Protein AF-A0A2U0SDU8-F1 (afdb_monomer_lite)

pLDDT: mean 77.81, std 21.5, range [39.62, 97.88]

Secondary structure (DSSP, 8-state):
--------S------------HHHHHHHHHHHHHHHHHT-SSHHHHHHHHHHHHHHHHHHHT---

Sequence (65 aa):
MAANQSQSKREWSMTTRQKAPLSSHFRERAEQERDRASRAPNERHKRLHLELAAIFERRAAGDPM

Organism: NCBI:txid2175090

Foldseek 3Di:
DDDDDDPDDDPPPPPDPPPPPLLVVLQVQLVVLCVCLVVPPDPVSVVVSNVSSVVSNCVSVVHDD

Structure (mmCIF, N/CA/C/O backbone):
data_AF-A0A2U0SDU8-F1
#
_entry.id   AF-A0A2U0SDU8-F1
#
loop_
_atom_site.group_PDB
_atom_site.id
_atom_site.type_symbol
_atom_site.label_atom_id
_atom_site.label_alt_id
_atom_site.label_comp_id
_atom_site.label_asym_id
_atom_site.label_entity_id
_atom_site.label_seq_id
_atom_site.pdbx_PDB_ins_code
_atom_site.Cartn_x
_atom_site.Cartn_y
_atom_site.Cartn_z
_atom_site.occupancy
_atom_site.B_iso_or_equiv
_atom_site.auth_seq_id
_atom_site.auth_comp_id
_atom_site.auth_asym_id
_atom_site.auth_atom_id
_atom_site.pdbx_PDB_model_num
ATOM 1 N N . MET A 1 1 ? 17.896 42.929 -15.475 1.00 39.62 1 MET A N 1
ATOM 2 C CA . MET A 1 1 ? 18.159 41.507 -15.795 1.00 39.62 1 MET A CA 1
ATOM 3 C C . MET A 1 1 ? 18.078 40.709 -14.501 1.00 39.62 1 MET A C 1
ATOM 5 O O . MET A 1 1 ? 18.356 41.268 -13.451 1.00 39.62 1 MET A O 1
ATOM 9 N N . ALA A 1 2 ? 17.527 39.501 -14.583 1.00 39.72 2 ALA A N 1
ATOM 10 C CA . ALA A 1 2 ? 16.600 38.912 -13.617 1.00 39.72 2 ALA A CA 1
ATOM 11 C C . ALA A 1 2 ? 17.188 38.469 -12.264 1.00 39.72 2 ALA A C 1
ATOM 13 O O . ALA A 1 2 ? 18.224 37.814 -12.203 1.00 39.72 2 ALA A O 1
ATOM 14 N N . ALA A 1 3 ? 16.432 38.758 -11.203 1.00 44.28 3 ALA A N 1
ATOM 15 C CA . ALA A 1 3 ? 16.551 38.159 -9.884 1.00 44.28 3 ALA A CA 1
ATOM 16 C C . ALA A 1 3 ? 15.491 37.057 -9.713 1.00 44.28 3 ALA A C 1
ATOM 18 O O . ALA A 1 3 ? 14.364 37.195 -10.185 1.00 44.28 3 ALA A O 1
ATOM 19 N N . ASN A 1 4 ? 15.867 36.030 -8.951 1.00 50.41 4 ASN A N 1
ATOM 20 C CA . ASN A 1 4 ? 14.986 35.220 -8.114 1.00 50.41 4 ASN A CA 1
ATOM 21 C C . ASN A 1 4 ? 13.928 34.352 -8.819 1.00 50.41 4 ASN A C 1
ATOM 23 O O . ASN A 1 4 ? 12.774 34.751 -8.948 1.00 50.41 4 ASN A O 1
ATOM 27 N N . GLN A 1 5 ? 14.285 33.113 -9.170 1.00 49.62 5 GLN A N 1
ATOM 28 C CA . GLN A 1 5 ? 13.292 32.059 -9.385 1.00 49.62 5 GLN A CA 1
ATOM 29 C C . GLN A 1 5 ? 13.781 30.717 -8.838 1.00 49.62 5 GLN A C 1
ATOM 31 O O . GLN A 1 5 ? 14.894 30.284 -9.130 1.00 49.62 5 GLN A O 1
ATOM 36 N N . SER A 1 6 ? 12.866 30.043 -8.135 1.00 49.81 6 SER A N 1
ATOM 37 C CA . SER A 1 6 ? 12.886 28.632 -7.705 1.00 49.81 6 SER A CA 1
ATOM 38 C C . SER A 1 6 ? 13.138 28.352 -6.218 1.00 49.81 6 SER A C 1
ATOM 40 O O . SER A 1 6 ? 13.714 27.331 -5.863 1.00 49.81 6 SER A O 1
ATOM 42 N N . GLN A 1 7 ? 12.584 29.176 -5.326 1.00 46.00 7 GLN A N 1
ATOM 43 C CA . GLN A 1 7 ? 12.020 28.651 -4.077 1.00 46.00 7 GLN A CA 1
ATOM 44 C C . GLN A 1 7 ? 10.532 28.389 -4.307 1.00 46.00 7 GLN A C 1
ATOM 46 O O . GLN A 1 7 ? 9.685 29.249 -4.092 1.00 46.00 7 GLN A O 1
ATOM 51 N N . SER A 1 8 ? 10.196 27.215 -4.832 1.00 50.00 8 SER A N 1
ATOM 52 C CA . SER A 1 8 ? 8.802 26.798 -4.918 1.00 50.00 8 SER A CA 1
ATOM 53 C C . SER A 1 8 ? 8.704 25.291 -4.741 1.00 50.00 8 SER A C 1
ATOM 55 O O . SER A 1 8 ? 9.343 24.524 -5.457 1.00 50.00 8 SER A O 1
ATOM 57 N N . LYS A 1 9 ? 7.823 24.905 -3.815 1.00 46.66 9 LYS A N 1
ATOM 58 C CA . LYS A 1 9 ? 7.245 23.566 -3.646 1.00 46.66 9 LYS A CA 1
ATOM 59 C C . LYS A 1 9 ? 8.141 22.536 -2.973 1.00 46.66 9 LYS A C 1
ATOM 61 O O . LYS A 1 9 ? 8.606 21.584 -3.591 1.00 46.66 9 LYS A O 1
ATOM 66 N N . ARG A 1 10 ? 8.266 22.664 -1.655 1.00 48.88 10 ARG A N 1
ATOM 67 C CA . ARG A 1 10 ? 8.273 21.505 -0.748 1.00 48.88 10 ARG A CA 1
ATOM 68 C C . ARG A 1 10 ? 7.880 21.934 0.666 1.00 48.88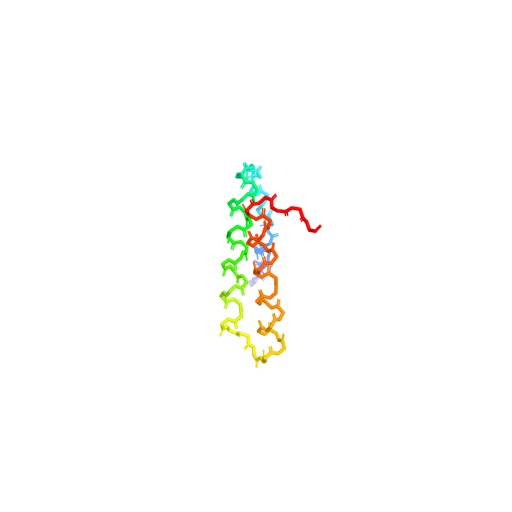 10 ARG A C 1
ATOM 70 O O . ARG A 1 10 ? 8.430 21.457 1.647 1.00 48.88 10 ARG A O 1
ATOM 77 N N . GLU A 1 11 ? 6.890 22.823 0.761 1.00 44.12 11 GLU A N 1
ATOM 78 C CA . GLU A 1 11 ? 6.079 22.908 1.969 1.00 44.12 11 GLU A CA 1
ATOM 79 C C . GLU A 1 11 ? 5.374 21.562 2.087 1.00 44.12 11 GLU A C 1
ATOM 81 O O . GLU A 1 11 ? 4.413 21.263 1.376 1.00 44.12 11 GLU A O 1
ATOM 86 N N . TRP A 1 12 ? 5.955 20.692 2.909 1.00 46.25 12 TRP A N 1
ATOM 87 C CA . TRP A 1 12 ? 5.281 19.528 3.437 1.00 46.25 12 TRP A CA 1
ATOM 88 C C . TRP A 1 12 ? 4.038 20.069 4.110 1.00 46.25 12 TRP A C 1
ATOM 90 O O . TRP A 1 12 ? 4.106 20.606 5.213 1.00 46.25 12 TRP A O 1
ATOM 100 N N . SER A 1 13 ? 2.925 20.006 3.381 1.00 44.50 13 SER A N 1
ATOM 101 C CA . SER A 1 13 ? 1.606 20.232 3.926 1.00 44.50 13 SER A CA 1
ATOM 102 C C . SER A 1 13 ? 1.516 19.339 5.151 1.00 44.50 13 SER A C 1
ATOM 104 O O . SER A 1 13 ? 1.349 18.124 5.046 1.00 44.50 13 SER A O 1
ATOM 106 N N . MET A 1 14 ? 1.684 19.945 6.325 1.00 42.44 14 MET A N 1
ATOM 107 C CA . MET A 1 14 ? 1.216 19.401 7.583 1.00 42.44 14 MET A CA 1
ATOM 108 C C . MET A 1 14 ? -0.305 19.476 7.511 1.00 42.44 14 MET A C 1
ATOM 110 O O . MET A 1 14 ? -0.944 20.277 8.187 1.00 42.44 14 MET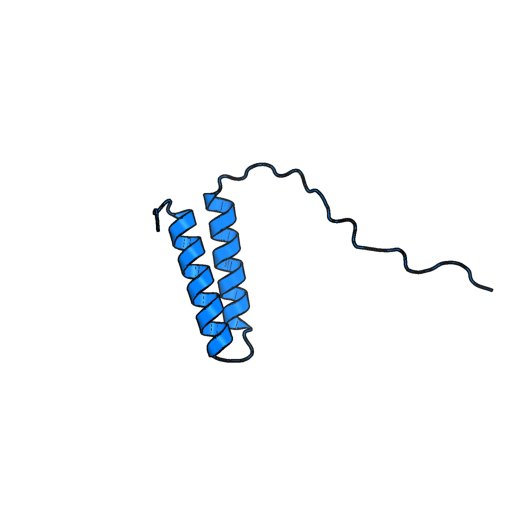 A O 1
ATOM 114 N N . THR A 1 15 ? -0.878 18.680 6.605 1.00 51.66 15 THR A N 1
ATOM 115 C CA . THR A 1 15 ? -2.298 18.407 6.561 1.00 51.66 15 THR A CA 1
ATOM 116 C C . THR A 1 15 ? -2.590 17.807 7.913 1.00 51.66 15 THR A C 1
ATOM 118 O O . THR A 1 15 ? -2.114 16.719 8.244 1.00 51.66 15 THR A O 1
ATOM 121 N N . THR A 1 16 ? -3.275 18.612 8.717 1.00 53.25 16 THR A N 1
ATOM 122 C CA . THR A 1 16 ? -4.061 18.221 9.873 1.00 53.25 16 THR A CA 1
ATOM 123 C C . THR A 1 16 ? -4.361 16.735 9.792 1.00 53.25 16 THR A C 1
ATOM 125 O O . THR A 1 16 ? -5.187 16.286 8.999 1.00 53.25 16 THR A O 1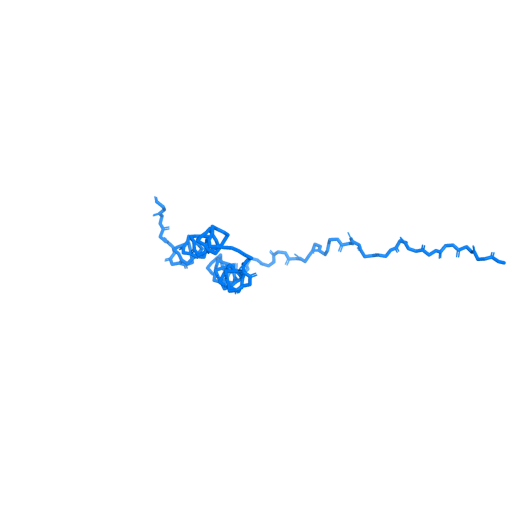
ATOM 128 N N . ARG A 1 17 ? -3.605 15.960 10.579 1.00 52.72 17 ARG A N 1
ATOM 129 C CA . ARG A 1 17 ? -3.753 14.516 10.740 1.00 52.72 17 ARG A CA 1
ATOM 130 C C . ARG A 1 17 ? -5.067 14.289 11.477 1.00 52.72 17 ARG A C 1
ATOM 132 O O . ARG A 1 17 ? -5.078 13.901 12.642 1.00 52.72 17 ARG A O 1
ATOM 139 N N . GLN A 1 18 ? -6.180 14.598 10.814 1.00 51.78 18 GLN A N 1
ATOM 140 C CA . GLN A 1 18 ? -7.469 14.050 11.159 1.00 51.78 18 GLN A CA 1
ATOM 141 C C . GLN A 1 18 ? -7.228 12.552 11.159 1.00 51.78 18 GLN A C 1
ATOM 143 O O . GLN A 1 18 ? -6.832 11.977 10.144 1.00 51.78 18 GLN A O 1
ATOM 148 N N . LYS A 1 19 ? -7.308 11.949 12.346 1.00 51.72 19 LYS A N 1
ATOM 149 C CA . LYS A 1 19 ? -7.245 10.505 12.513 1.00 51.72 19 LYS A CA 1
ATOM 150 C C . LYS A 1 19 ? -8.479 9.940 11.813 1.00 51.72 19 LYS A C 1
ATOM 152 O O . LYS A 1 19 ? -9.452 9.591 12.471 1.00 51.72 19 LYS A O 1
ATOM 157 N N . ALA A 1 20 ? -8.450 9.866 10.482 1.00 56.94 20 ALA A N 1
ATOM 158 C CA . ALA A 1 20 ? -9.255 8.899 9.771 1.00 56.94 20 ALA A CA 1
ATOM 159 C C . ALA A 1 20 ? -9.014 7.563 10.488 1.00 56.94 20 ALA A C 1
ATOM 161 O O . ALA A 1 20 ? -7.867 7.296 10.886 1.00 56.94 20 ALA A O 1
ATOM 162 N N . PRO A 1 21 ? -10.067 6.772 10.752 1.00 70.81 21 PRO A N 1
ATOM 163 C CA . PRO A 1 21 ? -9.905 5.499 11.435 1.00 70.81 21 PRO A CA 1
ATOM 164 C C . PRO A 1 21 ? -8.768 4.740 10.749 1.00 70.81 21 PRO A C 1
ATOM 166 O O . PRO A 1 21 ? -8.705 4.709 9.520 1.00 70.81 21 PRO A O 1
ATOM 169 N N . LEU A 1 22 ? -7.814 4.219 11.532 1.00 77.12 22 LEU A N 1
ATOM 170 C CA . LEU A 1 22 ? -6.558 3.656 11.014 1.00 77.12 22 LEU A CA 1
ATOM 171 C C . LEU A 1 22 ? -6.804 2.610 9.908 1.00 77.12 22 LEU A C 1
ATOM 173 O O . LEU A 1 22 ? -5.973 2.453 9.019 1.00 77.12 22 LEU A O 1
ATOM 177 N N . SER A 1 23 ? -7.978 1.972 9.906 1.00 83.00 23 SER A N 1
ATOM 178 C CA . SER A 1 23 ? -8.466 1.100 8.837 1.00 83.00 23 SER A CA 1
ATOM 179 C C . SER A 1 23 ? -8.569 1.773 7.461 1.00 83.00 23 SER A C 1
ATOM 181 O O . SER A 1 23 ? -8.133 1.178 6.480 1.00 83.00 23 SER A O 1
ATOM 183 N N . SER A 1 24 ? -9.083 3.005 7.365 1.00 87.06 24 SER A N 1
ATOM 184 C CA . SER A 1 24 ? -9.156 3.769 6.106 1.00 87.06 24 SER A CA 1
ATOM 185 C C . SER A 1 24 ? -7.761 4.059 5.566 1.00 87.06 24 SER A C 1
ATOM 187 O O . SER A 1 24 ? -7.480 3.808 4.398 1.00 87.06 24 SER A O 1
ATOM 189 N N . HIS A 1 25 ? -6.853 4.489 6.448 1.00 88.38 25 HIS A N 1
ATOM 190 C CA . HIS A 1 25 ? -5.457 4.719 6.088 1.00 88.38 25 HIS A CA 1
ATOM 191 C C . HIS A 1 25 ? -4.805 3.449 5.530 1.00 88.38 25 HIS A C 1
ATOM 193 O O . HIS A 1 25 ? -4.144 3.487 4.496 1.00 88.38 25 HIS A O 1
ATOM 199 N N . PHE A 1 26 ? -4.999 2.306 6.190 1.00 91.62 26 PHE A N 1
ATOM 200 C CA . PHE A 1 26 ? -4.428 1.050 5.720 1.00 91.62 26 PHE A CA 1
ATOM 201 C C . PHE A 1 26 ? -5.058 0.557 4.408 1.00 91.62 26 PHE A C 1
ATOM 203 O O . PHE A 1 26 ? -4.322 0.062 3.558 1.00 91.62 26 PHE A O 1
ATOM 210 N N . ARG A 1 27 ? -6.363 0.761 4.176 1.00 91.88 27 ARG A N 1
ATOM 211 C CA . ARG A 1 27 ? -6.995 0.458 2.874 1.00 91.88 27 ARG A CA 1
ATOM 212 C C . ARG A 1 27 ? -6.398 1.283 1.739 1.00 91.88 27 ARG A C 1
ATOM 214 O O . ARG A 1 27 ? -5.948 0.710 0.753 1.00 91.88 27 ARG A O 1
ATOM 221 N N . GLU A 1 28 ? -6.294 2.598 1.917 1.00 94.19 28 GLU A N 1
ATOM 222 C CA . GLU A 1 28 ? -5.678 3.485 0.920 1.00 94.19 28 GLU A CA 1
ATOM 223 C C . GLU A 1 28 ? -4.230 3.077 0.620 1.00 94.19 28 GLU A C 1
ATOM 225 O O . GLU A 1 28 ? -3.787 3.082 -0.528 1.00 94.19 28 GLU A O 1
ATOM 230 N N . ARG A 1 29 ? -3.471 2.684 1.651 1.00 94.75 29 ARG A N 1
ATOM 231 C CA . ARG A 1 29 ? -2.095 2.203 1.475 1.00 94.75 29 ARG A CA 1
ATOM 232 C C . ARG A 1 29 ? -2.044 0.869 0.734 1.00 94.75 29 ARG A C 1
ATOM 234 O O . ARG A 1 29 ? -1.184 0.718 -0.128 1.00 94.75 29 ARG A O 1
ATOM 241 N N . ALA A 1 30 ? -2.954 -0.064 1.010 1.00 95.62 30 ALA A N 1
ATOM 242 C CA . ALA A 1 30 ? -3.039 -1.322 0.271 1.00 95.62 30 ALA A CA 1
ATOM 243 C C . ALA A 1 30 ? -3.320 -1.096 -1.223 1.00 95.62 30 ALA A C 1
ATOM 245 O O . ALA A 1 30 ? -2.667 -1.699 -2.075 1.00 95.62 30 ALA A O 1
ATOM 246 N N . GLU A 1 31 ? -4.238 -0.187 -1.549 1.00 96.62 31 GLU A N 1
ATOM 247 C CA . GLU A 1 31 ? -4.558 0.182 -2.931 1.00 96.62 31 GLU A CA 1
ATOM 248 C C . GLU A 1 31 ? -3.372 0.844 -3.642 1.00 96.62 31 GLU A C 1
ATOM 250 O O . GLU A 1 31 ? -3.041 0.473 -4.769 1.00 96.62 31 GLU A O 1
ATOM 255 N N . GLN A 1 32 ? -2.672 1.763 -2.970 1.00 97.06 32 GLN A N 1
ATOM 256 C CA . GLN A 1 32 ? -1.461 2.388 -3.513 1.00 97.06 32 GLN A CA 1
ATOM 257 C C . GLN A 1 32 ? -0.368 1.359 -3.813 1.00 97.06 32 GLN A C 1
ATOM 259 O O . GLN A 1 32 ? 0.294 1.447 -4.846 1.00 97.06 32 GLN A O 1
ATOM 264 N N . GLU A 1 33 ? -0.160 0.382 -2.930 1.00 97.69 33 GLU A N 1
ATOM 265 C CA . GLU A 1 33 ? 0.823 -0.676 -3.168 1.00 97.69 33 GLU A CA 1
ATOM 266 C C . GLU A 1 33 ? 0.385 -1.617 -4.307 1.00 97.69 33 GLU A C 1
ATOM 268 O O . GLU A 1 33 ? 1.226 -2.042 -5.096 1.00 97.69 33 GLU A O 1
ATOM 273 N N . ARG A 1 34 ? -0.919 -1.860 -4.506 1.00 96.56 34 ARG A N 1
ATOM 274 C CA . ARG A 1 34 ? -1.425 -2.579 -5.694 1.00 96.56 34 ARG A CA 1
ATOM 275 C C . ARG A 1 34 ? -1.173 -1.822 -6.998 1.00 96.56 34 ARG A C 1
ATOM 277 O O . ARG A 1 34 ? -0.702 -2.428 -7.962 1.00 96.56 34 ARG A O 1
ATOM 284 N N . ASP A 1 35 ? -1.428 -0.513 -7.033 1.00 97.31 35 ASP A N 1
ATOM 285 C CA . ASP A 1 35 ? -1.112 0.317 -8.207 1.00 97.31 35 ASP A CA 1
ATOM 286 C C . ASP A 1 35 ? 0.400 0.302 -8.491 1.00 97.31 35 ASP A C 1
ATOM 288 O O . ASP A 1 35 ? 0.813 0.052 -9.626 1.00 97.31 35 ASP A O 1
ATOM 292 N N . ARG A 1 36 ? 1.242 0.421 -7.455 1.00 95.88 36 ARG A N 1
ATOM 293 C CA . ARG A 1 36 ? 2.706 0.289 -7.584 1.00 95.88 36 ARG A CA 1
ATOM 294 C C . ARG A 1 36 ? 3.129 -1.081 -8.109 1.00 95.88 36 ARG A C 1
ATOM 296 O O . ARG A 1 36 ? 3.997 -1.145 -8.975 1.00 95.88 36 ARG A O 1
ATOM 303 N N . ALA A 1 37 ? 2.502 -2.165 -7.647 1.00 97.25 37 ALA A N 1
ATOM 304 C CA . ALA A 1 37 ? 2.769 -3.514 -8.143 1.00 97.25 37 ALA A CA 1
ATOM 305 C C . ALA A 1 37 ? 2.438 -3.657 -9.637 1.00 97.25 37 ALA A C 1
ATOM 307 O O . ALA A 1 37 ? 3.162 -4.343 -10.360 1.00 97.25 37 ALA A O 1
ATOM 308 N N . SER A 1 38 ? 1.374 -2.997 -10.111 1.00 96.88 38 SER A N 1
ATOM 309 C CA . SER A 1 38 ? 0.976 -3.017 -11.526 1.00 96.88 38 SER A CA 1
ATOM 310 C C . SER A 1 38 ? 1.969 -2.290 -12.442 1.00 96.88 38 SER A C 1
ATOM 312 O O . SER A 1 38 ? 2.146 -2.684 -13.592 1.00 96.88 38 SER A O 1
ATOM 314 N N . ARG A 1 39 ? 2.662 -1.274 -11.912 1.00 96.50 39 ARG A N 1
ATOM 315 C CA . ARG A 1 39 ? 3.662 -0.457 -12.624 1.00 96.50 39 ARG A CA 1
ATOM 316 C C . ARG A 1 39 ? 5.103 -0.886 -12.338 1.00 96.50 39 ARG A C 1
ATOM 318 O O . ARG A 1 39 ? 6.041 -0.216 -12.769 1.00 96.50 39 ARG A O 1
ATOM 325 N N . ALA A 1 40 ? 5.294 -1.957 -11.569 1.00 95.94 40 ALA A N 1
ATOM 326 C CA . ALA A 1 40 ? 6.609 -2.381 -11.117 1.00 95.94 40 ALA A CA 1
ATOM 327 C C . ALA A 1 40 ? 7.484 -2.825 -12.308 1.00 95.94 40 ALA A C 1
ATOM 329 O O . ALA A 1 40 ? 7.034 -3.616 -13.137 1.00 95.94 40 ALA A O 1
ATOM 330 N N . PRO A 1 41 ? 8.755 -2.385 -12.379 1.00 91.19 41 PRO A N 1
ATOM 331 C CA . PRO A 1 41 ? 9.618 -2.638 -13.536 1.00 91.19 41 PRO A CA 1
ATOM 332 C C . PRO A 1 41 ? 10.127 -4.083 -13.612 1.00 91.19 41 PRO A C 1
ATOM 334 O O . PRO A 1 41 ? 10.675 -4.495 -14.629 1.00 91.19 41 PRO A O 1
ATOM 337 N N . ASN A 1 42 ? 10.006 -4.852 -12.528 1.00 95.50 42 ASN A N 1
ATOM 338 C CA . ASN A 1 42 ? 10.377 -6.260 -12.501 1.00 95.50 42 ASN A CA 1
ATOM 339 C C . ASN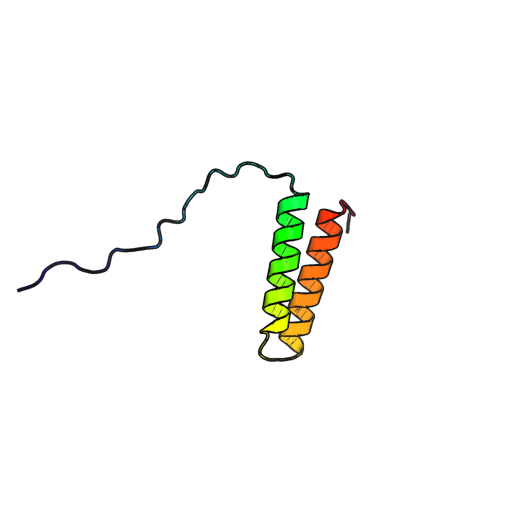 A 1 42 ? 9.564 -7.040 -11.465 1.00 95.50 42 ASN A C 1
ATOM 341 O O . ASN A 1 42 ? 8.917 -6.477 -10.577 1.00 95.50 42 ASN A O 1
ATOM 345 N N . 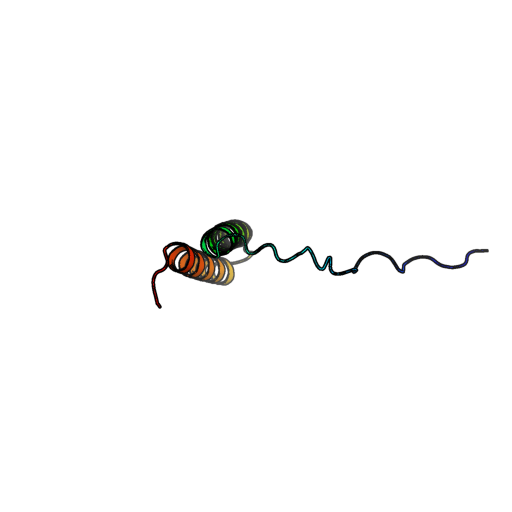GLU A 1 43 ? 9.640 -8.365 -11.574 1.00 95.44 43 GLU A N 1
ATOM 346 C CA . GLU A 1 43 ? 8.840 -9.279 -10.764 1.00 95.44 43 GLU A CA 1
ATOM 347 C C . GLU A 1 43 ? 9.177 -9.207 -9.268 1.00 95.44 43 GLU A C 1
ATOM 349 O O . GLU A 1 43 ? 8.286 -9.324 -8.430 1.00 95.44 43 GLU A O 1
ATOM 354 N N . ARG A 1 44 ? 10.437 -8.926 -8.914 1.00 96.69 44 ARG A N 1
ATOM 355 C CA . ARG A 1 44 ? 10.849 -8.741 -7.515 1.00 96.69 44 ARG A CA 1
ATOM 356 C C . ARG A 1 44 ? 10.137 -7.548 -6.872 1.00 96.69 44 ARG A C 1
ATOM 358 O O . ARG A 1 44 ? 9.595 -7.692 -5.781 1.00 96.69 44 ARG A O 1
ATOM 365 N N . HIS A 1 45 ? 10.102 -6.393 -7.542 1.00 96.56 45 HIS A N 1
ATOM 366 C CA . HIS A 1 45 ? 9.378 -5.219 -7.037 1.00 96.56 45 HIS A CA 1
ATOM 367 C C . HIS A 1 45 ? 7.869 -5.464 -7.008 1.00 96.56 45 HIS A C 1
ATOM 369 O O . HIS A 1 45 ? 7.213 -5.088 -6.041 1.00 96.56 45 HIS A O 1
ATOM 375 N N . LYS A 1 46 ? 7.324 -6.151 -8.021 1.00 97.50 46 LYS A N 1
ATOM 376 C CA . LYS A 1 46 ? 5.909 -6.541 -8.037 1.00 97.50 46 LYS A CA 1
ATOM 377 C C . LYS A 1 46 ? 5.549 -7.373 -6.805 1.00 97.50 46 LYS A C 1
ATOM 379 O O . LYS A 1 46 ? 4.584 -7.045 -6.123 1.00 97.50 46 LYS A O 1
ATOM 384 N N . ARG A 1 47 ? 6.336 -8.410 -6.494 1.00 97.50 47 ARG A N 1
ATOM 385 C CA . ARG A 1 47 ? 6.121 -9.271 -5.318 1.00 97.50 47 ARG A CA 1
ATOM 386 C C . ARG A 1 47 ? 6.210 -8.481 -4.013 1.00 97.50 47 ARG A C 1
ATOM 388 O O . ARG A 1 47 ? 5.292 -8.571 -3.209 1.00 97.50 47 ARG A O 1
ATOM 395 N N . LEU A 1 48 ? 7.229 -7.633 -3.860 1.00 97.56 48 LEU A N 1
ATOM 396 C CA . LEU A 1 48 ? 7.372 -6.771 -2.682 1.00 97.56 48 LEU A CA 1
ATOM 397 C C . LEU A 1 48 ? 6.143 -5.871 -2.465 1.00 97.56 48 LEU A C 1
ATOM 399 O O . LEU A 1 48 ? 5.616 -5.794 -1.359 1.00 97.56 48 LEU A O 1
ATOM 403 N N . HIS A 1 49 ? 5.666 -5.198 -3.513 1.00 97.88 49 HIS A N 1
ATOM 404 C CA . HIS A 1 49 ? 4.493 -4.327 -3.409 1.00 97.88 49 HIS A CA 1
ATOM 405 C C . HIS A 1 49 ? 3.211 -5.112 -3.090 1.00 97.88 49 HIS A C 1
ATOM 407 O O . HIS A 1 49 ? 2.388 -4.651 -2.302 1.00 97.88 49 HIS A O 1
ATOM 413 N N . LEU A 1 50 ? 3.055 -6.326 -3.625 1.00 97.56 50 LEU A N 1
ATOM 414 C CA . LEU A 1 50 ? 1.934 -7.201 -3.268 1.00 97.56 50 LEU A CA 1
ATOM 415 C C . LEU A 1 50 ? 1.993 -7.662 -1.804 1.00 97.56 50 LEU A C 1
ATOM 417 O O . LEU A 1 50 ? 0.963 -7.674 -1.132 1.00 97.56 50 LEU A O 1
ATOM 421 N N . GLU A 1 51 ? 3.178 -7.990 -1.285 1.00 97.19 51 GLU A N 1
ATOM 422 C CA . GLU A 1 51 ? 3.366 -8.329 0.133 1.00 97.19 51 GLU A CA 1
ATOM 423 C C . GLU A 1 51 ? 3.004 -7.150 1.044 1.00 97.19 51 GLU A C 1
ATOM 425 O O . GLU A 1 51 ? 2.270 -7.320 2.021 1.00 97.19 51 GLU A O 1
ATOM 430 N N . LEU A 1 52 ? 3.457 -5.940 0.699 1.00 96.81 52 LEU A N 1
ATOM 431 C CA . LEU A 1 52 ? 3.105 -4.723 1.431 1.00 96.81 52 LEU A CA 1
ATOM 432 C C . LEU A 1 52 ? 1.599 -4.451 1.391 1.00 96.81 52 LEU A C 1
ATOM 434 O O . LEU A 1 52 ? 1.017 -4.133 2.430 1.00 96.81 52 LEU A O 1
ATOM 438 N N . ALA A 1 53 ? 0.956 -4.624 0.231 1.00 96.31 53 ALA A N 1
ATOM 439 C CA . ALA A 1 53 ? -0.492 -4.492 0.107 1.00 96.31 53 ALA A CA 1
ATOM 440 C C . ALA A 1 53 ? -1.219 -5.463 1.047 1.00 96.31 53 ALA A C 1
ATOM 442 O O . ALA A 1 53 ? -2.072 -5.034 1.820 1.00 96.31 53 ALA A O 1
ATOM 443 N N . ALA A 1 54 ? -0.819 -6.737 1.065 1.00 95.44 54 ALA A N 1
ATOM 444 C CA . ALA A 1 54 ? -1.421 -7.748 1.932 1.00 95.44 54 ALA A CA 1
ATOM 445 C C . ALA A 1 54 ? -1.246 -7.429 3.430 1.00 95.44 54 ALA A C 1
ATOM 447 O O . ALA A 1 54 ? -2.163 -7.639 4.224 1.00 95.44 54 ALA A O 1
ATOM 448 N N . ILE A 1 55 ? -0.090 -6.890 3.834 1.00 95.00 55 ILE A N 1
ATOM 449 C CA . ILE A 1 55 ? 0.139 -6.441 5.218 1.00 95.00 55 ILE A CA 1
ATOM 450 C C . ILE A 1 55 ? -0.809 -5.294 5.575 1.00 95.00 55 ILE A C 1
ATOM 452 O O . ILE A 1 55 ? -1.393 -5.289 6.661 1.00 95.00 55 ILE A O 1
ATOM 456 N N . PHE A 1 56 ? -0.967 -4.318 4.680 1.00 93.31 56 PHE A N 1
ATOM 457 C CA . PHE A 1 56 ? -1.883 -3.208 4.909 1.00 93.31 56 PHE A CA 1
ATOM 458 C C . PHE A 1 56 ? -3.345 -3.672 4.959 1.00 93.31 56 PHE A C 1
ATOM 460 O O . PHE A 1 56 ? -4.074 -3.227 5.839 1.00 93.31 56 PHE A O 1
ATOM 467 N N . GLU A 1 57 ? -3.767 -4.625 4.128 1.00 91.69 57 GLU A N 1
ATOM 468 C CA . GLU A 1 57 ? -5.121 -5.191 4.205 1.00 91.69 57 GLU A CA 1
ATOM 469 C C . GLU A 1 57 ? -5.390 -5.895 5.538 1.00 91.69 57 GLU A C 1
ATOM 471 O O . GLU A 1 57 ? -6.423 -5.643 6.160 1.00 91.69 57 GLU A O 1
ATOM 476 N N . ARG A 1 58 ? -4.440 -6.700 6.033 1.00 89.62 58 ARG A N 1
ATOM 477 C CA . ARG A 1 58 ? -4.556 -7.340 7.356 1.00 89.62 58 ARG A CA 1
ATOM 478 C C . ARG A 1 58 ? -4.661 -6.313 8.483 1.00 89.62 58 ARG A C 1
ATOM 480 O O . ARG A 1 58 ? -5.534 -6.413 9.342 1.00 89.62 58 ARG A O 1
ATOM 487 N N . ARG A 1 59 ? -3.847 -5.253 8.432 1.00 88.44 59 ARG A N 1
ATOM 488 C CA . ARG A 1 59 ? -3.932 -4.141 9.396 1.00 88.44 59 ARG A CA 1
ATOM 489 C C . ARG A 1 59 ? -5.246 -3.371 9.293 1.00 88.44 59 ARG A C 1
ATOM 491 O O . ARG A 1 59 ? -5.754 -2.906 10.309 1.00 88.44 59 ARG A O 1
ATOM 498 N N . ALA A 1 60 ? -5.810 -3.241 8.093 1.00 88.12 60 ALA A N 1
ATOM 499 C CA . ALA A 1 60 ? -7.123 -2.636 7.902 1.00 88.12 60 ALA A CA 1
ATOM 500 C C . ALA A 1 60 ? -8.257 -3.491 8.485 1.00 88.12 60 ALA A C 1
ATOM 502 O O . ALA A 1 60 ? -9.261 -2.933 8.929 1.00 88.12 60 ALA A O 1
ATOM 503 N N . ALA A 1 61 ? -8.086 -4.817 8.495 1.00 87.56 61 ALA A N 1
ATOM 504 C CA . ALA A 1 61 ? -8.999 -5.773 9.116 1.00 87.56 61 ALA A CA 1
ATOM 505 C C . ALA A 1 61 ? -8.866 -5.841 10.650 1.00 87.56 61 ALA A C 1
ATOM 507 O O . ALA A 1 61 ? -9.730 -6.417 11.304 1.00 87.56 61 ALA A O 1
ATOM 508 N N . GLY A 1 62 ? -7.831 -5.218 11.229 1.00 81.31 62 GLY A N 1
ATOM 509 C CA . GLY A 1 62 ? -7.576 -5.236 12.672 1.00 81.31 62 GLY A CA 1
ATOM 510 C C . GLY A 1 62 ? -6.869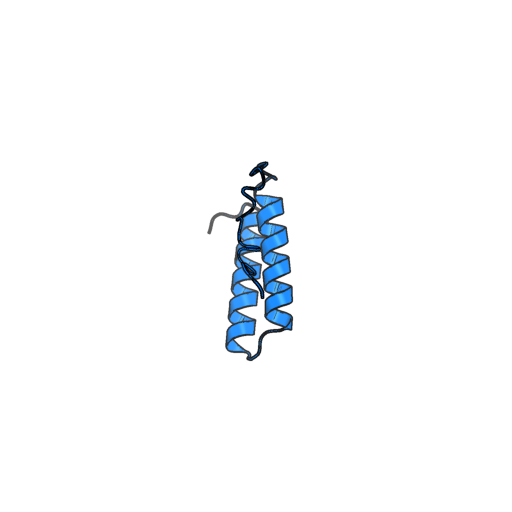 -6.500 13.164 1.00 81.31 62 GLY A C 1
ATOM 511 O O . GLY A 1 62 ? -6.872 -6.751 14.366 1.00 81.31 62 GLY A O 1
ATOM 512 N N . ASP A 1 63 ? -6.268 -7.274 12.259 1.00 71.44 63 ASP A N 1
ATOM 513 C CA . ASP A 1 63 ? -5.596 -8.530 12.591 1.00 71.44 63 ASP A CA 1
ATOM 514 C C . ASP A 1 63 ? -4.203 -8.246 13.198 1.00 71.44 63 ASP A C 1
ATOM 516 O O . ASP A 1 63 ? -3.397 -7.538 12.569 1.00 71.44 63 ASP A O 1
ATOM 520 N N . PRO A 1 64 ? -3.899 -8.719 14.422 1.00 62.38 64 PRO A N 1
ATOM 521 C CA . PRO A 1 64 ? -2.549 -8.650 14.969 1.00 62.38 64 PRO A CA 1
ATOM 522 C C . PRO A 1 64 ? -1.624 -9.617 14.205 1.00 62.38 64 PRO A C 1
ATOM 524 O O . PRO A 1 64 ? -2.011 -10.739 13.899 1.00 62.38 64 PRO A O 1
ATOM 527 N N . MET A 1 65 ? -0.422 -9.138 13.856 1.00 57.03 65 MET A N 1
ATOM 528 C CA . MET A 1 65 ? 0.605 -9.883 13.100 1.00 57.03 65 MET A CA 1
ATOM 529 C C . MET A 1 65 ? 1.056 -11.170 13.785 1.00 57.03 65 MET A C 1
ATOM 531 O O . MET A 1 65 ? 1.218 -11.134 15.025 1.00 57.03 65 MET A O 1
#

Radius of gyration: 17.83 Å; chains: 1; bounding box: 28×51×31 Å